Protein AF-A0A9P9PU23-F1 (afdb_monomer)

Radius of gyration: 18.01 Å; Cα contacts (8 Å, |Δi|>4): 177; chains: 1; bounding box: 40×40×51 Å

Solvent-accessible surface area (backbone atoms only — not comparable to full-atom values): 10384 Å² total; per-residue (Å²): 133,87,77,84,84,73,58,69,55,97,89,33,51,54,93,66,38,26,45,46,79,78,48,58,63,88,93,51,88,57,36,37,37,29,42,35,28,51,34,51,47,74,79,43,88,66,96,58,39,64,72,54,74,67,54,48,38,49,45,38,46,70,33,50,49,51,22,43,60,73,55,44,57,65,92,58,46,77,76,55,66,88,36,48,64,56,50,50,49,57,48,54,50,51,52,66,72,40,71,88,54,96,68,83,83,65,91,77,72,87,71,80,74,61,65,86,36,52,64,58,27,50,52,41,35,55,53,50,24,66,37,77,95,33,51,57,46,30,82,55,48,80,47,80,54,50,69,63,51,70,70,78,31,62,50,102,41,72,70,56,18,50,50,50,44,52,52,58,53,52,68,70,62,110

Nearest PDB structures (foldseek):
  3qb5-assembly1_A-2  TM=2.062E-01  e=7.137E+00  Homo sapiens

Structure (mmCIF, N/CA/C/O backbone):
data_AF-A0A9P9PU23-F1
#
_entry.id   AF-A0A9P9PU23-F1
#
loop_
_atom_site.group_PDB
_atom_site.id
_atom_site.type_symbol
_atom_site.label_atom_id
_atom_site.label_alt_id
_atom_site.label_comp_id
_atom_site.label_asym_id
_atom_site.label_entity_id
_atom_site.label_seq_id
_atom_site.pdbx_PDB_ins_code
_atom_site.Cartn_x
_atom_site.Cartn_y
_atom_site.Cartn_z
_atom_site.occupancy
_atom_site.B_iso_or_equiv
_atom_site.auth_seq_id
_atom_site.auth_comp_id
_atom_site.auth_asym_id
_atom_site.auth_atom_id
_atom_site.pdbx_PDB_model_num
ATOM 1 N N . MET A 1 1 ? 16.259 17.792 -28.775 1.00 39.12 1 MET A N 1
ATOM 2 C CA . MET A 1 1 ? 15.058 17.659 -27.920 1.00 39.12 1 MET A CA 1
ATOM 3 C C . MET A 1 1 ? 15.201 16.405 -27.071 1.00 39.12 1 MET A C 1
ATOM 5 O O . MET A 1 1 ? 15.281 15.328 -27.645 1.00 39.12 1 MET A O 1
ATOM 9 N N . LYS A 1 2 ? 15.290 16.517 -25.738 1.00 45.41 2 LYS A N 1
ATOM 10 C CA . LYS A 1 2 ? 15.080 15.359 -24.853 1.00 45.41 2 LYS A CA 1
ATOM 11 C C . LYS A 1 2 ? 13.574 15.113 -24.822 1.00 45.41 2 LYS A C 1
ATOM 13 O O . LYS A 1 2 ? 12.839 15.983 -24.376 1.00 45.41 2 LYS A O 1
ATOM 18 N N . SER A 1 3 ? 13.114 13.990 -25.360 1.00 46.47 3 SER A N 1
ATOM 19 C CA . SER A 1 3 ? 11.753 13.525 -25.109 1.00 46.47 3 SER A CA 1
ATOM 20 C C . SER A 1 3 ? 11.681 13.104 -23.646 1.00 46.47 3 SER A C 1
ATOM 22 O O . SER A 1 3 ? 12.418 12.200 -23.241 1.00 46.47 3 SER A O 1
ATOM 24 N N . ASP A 1 4 ? 10.836 13.755 -22.855 1.00 62.81 4 ASP A N 1
ATOM 25 C CA . ASP A 1 4 ? 10.564 13.295 -21.500 1.00 62.81 4 ASP A CA 1
ATOM 26 C C . ASP A 1 4 ? 9.928 11.904 -21.581 1.00 62.81 4 ASP A C 1
ATOM 28 O O . ASP A 1 4 ? 8.802 11.732 -22.048 1.00 62.81 4 ASP A O 1
ATOM 32 N N . LEU A 1 5 ? 10.686 10.882 -21.181 1.00 69.94 5 LEU A N 1
ATOM 33 C CA . LEU A 1 5 ? 10.191 9.516 -21.136 1.00 69.94 5 LEU A CA 1
ATOM 34 C C . LEU A 1 5 ? 9.321 9.366 -19.889 1.00 69.94 5 LEU A C 1
ATOM 36 O O . LEU A 1 5 ? 9.825 9.284 -18.767 1.00 69.94 5 LEU A O 1
ATOM 40 N N . TYR A 1 6 ? 8.009 9.314 -20.086 1.00 80.19 6 TYR A N 1
ATOM 41 C CA . TYR A 1 6 ? 7.065 9.057 -19.009 1.00 80.19 6 TYR A CA 1
ATOM 42 C C . TYR A 1 6 ? 6.720 7.572 -18.941 1.00 80.19 6 TYR A C 1
ATOM 44 O O . TYR A 1 6 ? 6.287 6.971 -19.922 1.00 80.19 6 TYR A O 1
ATOM 52 N N . VAL A 1 7 ? 6.888 6.980 -17.758 1.00 83.31 7 VAL A N 1
ATOM 53 C CA . VAL A 1 7 ? 6.369 5.640 -17.472 1.00 83.31 7 VAL A CA 1
ATOM 54 C C . VAL A 1 7 ? 4.896 5.777 -17.105 1.00 83.31 7 VAL A C 1
ATOM 56 O O . VAL A 1 7 ? 4.561 6.450 -16.127 1.00 83.31 7 VAL A O 1
ATOM 59 N N . LEU A 1 8 ? 4.033 5.151 -17.903 1.00 87.44 8 LEU A N 1
ATOM 60 C CA . LEU A 1 8 ? 2.592 5.097 -17.683 1.00 87.44 8 LEU A CA 1
ATOM 61 C C . LEU A 1 8 ? 2.211 3.733 -17.108 1.00 87.44 8 LEU A C 1
ATOM 63 O O . LEU A 1 8 ? 2.560 2.700 -17.677 1.00 87.44 8 LEU A O 1
ATOM 67 N N . ILE A 1 9 ? 1.471 3.733 -16.003 1.00 84.38 9 ILE A N 1
ATOM 68 C CA . ILE A 1 9 ? 0.880 2.531 -15.408 1.00 84.38 9 ILE A CA 1
ATOM 69 C C . ILE A 1 9 ? -0.605 2.805 -15.218 1.00 84.38 9 ILE A C 1
ATOM 71 O O . ILE A 1 9 ? -0.969 3.778 -14.564 1.00 84.38 9 ILE A O 1
ATOM 75 N N . GLN A 1 10 ? -1.462 1.977 -15.826 1.00 83.56 10 GLN A N 1
ATOM 76 C CA . GLN A 1 10 ? -2.925 2.135 -15.765 1.00 83.56 10 GLN A CA 1
ATOM 77 C C . GLN A 1 10 ? -3.399 3.557 -16.144 1.00 83.56 10 GLN A C 1
ATOM 79 O O . GLN A 1 10 ? -4.274 4.128 -15.504 1.00 83.56 10 GLN A O 1
ATOM 84 N N . GLY A 1 11 ? -2.773 4.166 -17.157 1.00 83.12 11 GLY A N 1
ATOM 85 C CA . GLY A 1 11 ? -3.076 5.536 -17.598 1.00 83.12 11 GLY A CA 1
ATOM 86 C C . GLY A 1 11 ? -2.476 6.652 -16.731 1.00 83.12 11 GLY A C 1
ATOM 87 O O . GLY A 1 11 ? -2.530 7.814 -17.121 1.00 83.12 11 GLY A O 1
ATOM 88 N N . SER A 1 12 ? -1.843 6.322 -15.601 1.00 84.50 12 SER A N 1
ATOM 89 C CA . SER A 1 12 ? -1.218 7.286 -14.692 1.00 84.50 12 SER A CA 1
ATOM 90 C C . SER A 1 12 ? 0.281 7.446 -14.930 1.00 84.50 12 SER A C 1
ATOM 92 O O . SER A 1 12 ? 1.012 6.467 -15.085 1.00 84.50 12 SER A O 1
ATOM 94 N N . VAL A 1 13 ? 0.759 8.694 -14.914 1.00 89.56 13 VAL A N 1
ATOM 95 C CA . VAL A 1 13 ? 2.187 9.029 -15.026 1.00 89.56 13 VAL A CA 1
ATOM 96 C C . VAL A 1 13 ? 2.885 8.769 -13.693 1.00 89.56 13 VAL A C 1
ATOM 98 O O . VAL A 1 13 ? 2.727 9.540 -12.750 1.00 89.56 13 VAL A O 1
ATOM 101 N N . LEU A 1 14 ? 3.723 7.732 -13.644 1.00 90.19 14 LEU A N 1
ATOM 102 C CA . LEU A 1 14 ? 4.256 7.174 -12.399 1.00 90.19 14 LEU A CA 1
ATOM 103 C C . LEU A 1 14 ? 4.911 8.214 -11.473 1.00 90.19 14 LEU A C 1
ATOM 105 O O . LEU A 1 14 ? 4.594 8.274 -10.292 1.00 90.19 14 LEU A O 1
ATOM 109 N N . HIS A 1 15 ? 5.793 9.067 -12.005 1.00 87.56 15 HIS A N 1
ATOM 110 C CA . HIS A 1 15 ? 6.522 10.063 -11.203 1.00 87.56 15 HIS A CA 1
ATOM 111 C C . HIS A 1 15 ? 5.648 11.225 -10.695 1.00 87.56 15 HIS A C 1
ATOM 113 O O . HIS A 1 15 ? 6.121 12.030 -9.899 1.00 87.56 15 HIS A O 1
ATOM 119 N N . LYS A 1 16 ? 4.402 11.339 -11.173 1.00 89.19 16 LYS A N 1
ATOM 120 C CA . LYS A 1 16 ? 3.416 12.325 -10.706 1.00 89.19 16 LYS A CA 1
ATOM 121 C C . LYS A 1 16 ? 2.354 11.695 -9.813 1.00 89.19 16 LYS A C 1
ATOM 123 O O . LYS A 1 16 ? 1.578 12.424 -9.206 1.00 89.19 16 LYS A O 1
ATOM 128 N N . THR A 1 17 ? 2.282 10.370 -9.745 1.00 91.94 17 THR A N 1
ATOM 129 C CA . THR A 1 17 ? 1.260 9.663 -8.976 1.00 91.94 17 THR A CA 1
ATOM 130 C C . THR A 1 17 ? 1.610 9.670 -7.484 1.00 91.94 17 THR A C 1
ATOM 132 O O . THR A 1 17 ? 2.746 9.331 -7.124 1.00 91.94 17 THR A O 1
ATOM 135 N N . PRO A 1 18 ? 0.658 10.029 -6.601 1.00 93.62 18 PRO A N 1
ATOM 136 C CA . PRO A 1 18 ? 0.850 9.943 -5.168 1.00 93.62 18 PRO A CA 1
ATOM 137 C C . PRO A 1 18 ? 1.194 8.525 -4.742 1.00 93.62 18 PRO A C 1
ATOM 139 O O . PRO A 1 18 ? 0.626 7.561 -5.261 1.00 93.62 18 PRO A O 1
ATOM 142 N N . HIS A 1 19 ? 2.138 8.390 -3.820 1.00 93.12 19 HIS A N 1
ATOM 143 C CA . HIS A 1 19 ? 2.605 7.083 -3.380 1.00 93.12 19 HIS A CA 1
ATOM 144 C C . HIS A 1 19 ? 3.098 7.096 -1.941 1.00 93.12 19 HIS A C 1
ATOM 146 O O . HIS A 1 19 ? 3.522 8.118 -1.405 1.00 93.12 19 HIS A O 1
ATOM 152 N N . LEU A 1 20 ? 3.063 5.913 -1.336 1.00 91.62 20 LEU A N 1
ATOM 153 C CA . LEU A 1 20 ? 3.522 5.658 0.019 1.00 91.62 20 LEU A CA 1
ATOM 154 C C . LEU A 1 20 ? 4.451 4.446 0.023 1.00 91.62 20 LEU A C 1
ATOM 156 O O . LEU A 1 20 ? 4.183 3.433 -0.626 1.00 91.62 20 LEU A O 1
ATOM 160 N N . ARG A 1 21 ? 5.550 4.535 0.775 1.00 88.56 21 ARG A N 1
ATOM 161 C CA . ARG A 1 21 ? 6.427 3.392 1.039 1.00 88.56 21 ARG A CA 1
ATOM 162 C C . ARG A 1 21 ? 5.759 2.475 2.066 1.00 88.56 21 ARG A C 1
ATOM 164 O O . ARG A 1 21 ? 5.504 2.906 3.183 1.00 88.56 21 ARG A O 1
ATOM 171 N N . LEU A 1 22 ? 5.508 1.218 1.699 1.00 86.00 22 LEU A N 1
ATOM 172 C CA . LEU A 1 22 ? 4.953 0.208 2.611 1.00 86.00 22 LEU A CA 1
ATOM 173 C C . LEU A 1 22 ? 6.036 -0.480 3.443 1.00 86.00 22 LEU A C 1
ATOM 175 O O . LEU A 1 22 ? 5.800 -0.838 4.591 1.00 86.00 22 LEU A O 1
ATOM 179 N N . GLY A 1 23 ? 7.222 -0.682 2.868 1.00 84.00 23 GLY A N 1
ATOM 180 C CA . GLY A 1 23 ? 8.319 -1.336 3.573 1.00 84.00 23 GLY A CA 1
ATOM 181 C C . GLY A 1 23 ? 9.420 -1.844 2.654 1.00 84.00 23 GLY A C 1
ATOM 182 O O . GLY A 1 23 ? 9.504 -1.481 1.480 1.00 84.00 23 GLY A O 1
ATOM 183 N N . SER A 1 24 ? 10.276 -2.692 3.209 1.00 83.44 24 SER A N 1
ATOM 184 C CA . SER A 1 24 ? 11.371 -3.377 2.520 1.00 83.44 24 SER A CA 1
ATOM 185 C C . SER A 1 24 ? 11.582 -4.766 3.128 1.00 83.44 24 SER A C 1
ATOM 187 O O . SER A 1 24 ? 11.160 -4.998 4.263 1.00 83.44 24 SER A O 1
ATOM 189 N N . PRO A 1 25 ? 12.236 -5.694 2.412 1.00 78.31 25 PRO A N 1
ATOM 190 C CA . PRO A 1 25 ? 12.667 -6.965 2.984 1.00 78.31 25 PRO A CA 1
ATOM 191 C C . PRO A 1 25 ? 13.562 -6.770 4.215 1.00 78.31 25 PRO A C 1
ATOM 193 O O . PRO A 1 25 ? 14.334 -5.815 4.280 1.00 78.31 25 PRO A O 1
ATOM 196 N N . LEU A 1 26 ? 13.490 -7.707 5.165 1.00 71.00 26 LEU A N 1
ATOM 197 C CA . LEU A 1 26 ? 14.307 -7.698 6.386 1.00 71.00 26 LEU A CA 1
ATOM 198 C C . LEU A 1 26 ? 15.804 -7.911 6.122 1.00 71.00 26 LEU A C 1
ATOM 200 O O . LEU A 1 26 ? 16.641 -7.332 6.806 1.00 71.00 26 LEU A O 1
ATOM 204 N N . ASN A 1 27 ? 16.147 -8.719 5.116 1.00 64.12 27 ASN A N 1
ATOM 205 C CA . ASN A 1 27 ? 17.516 -9.195 4.886 1.00 64.12 27 ASN A CA 1
ATOM 206 C C . ASN A 1 27 ? 18.368 -8.229 4.026 1.00 64.12 27 ASN A C 1
ATOM 208 O O . ASN A 1 27 ? 19.186 -8.675 3.222 1.00 64.12 27 ASN A O 1
ATOM 212 N N . GLY A 1 28 ? 18.176 -6.914 4.185 1.00 58.50 28 GLY A N 1
ATOM 213 C CA . GLY A 1 28 ? 18.938 -5.857 3.501 1.00 58.50 28 GLY A CA 1
ATOM 214 C C . GLY A 1 28 ? 18.256 -5.217 2.279 1.00 58.50 28 GLY A C 1
ATOM 215 O O . GLY A 1 28 ? 17.230 -5.689 1.783 1.00 58.50 28 GLY A O 1
ATOM 216 N N . ASP A 1 29 ? 18.859 -4.118 1.799 1.00 58.09 29 ASP A N 1
ATOM 217 C CA . ASP A 1 29 ? 18.356 -3.166 0.787 1.00 58.09 29 ASP A CA 1
ATOM 218 C C . ASP A 1 29 ? 18.287 -3.726 -0.650 1.00 58.09 29 ASP A C 1
ATOM 220 O O . ASP A 1 29 ? 18.876 -3.186 -1.587 1.00 58.09 29 ASP A O 1
ATOM 224 N N . ALA A 1 30 ? 17.546 -4.812 -0.871 1.00 74.00 30 ALA A N 1
ATOM 225 C CA . ALA A 1 30 ? 17.290 -5.280 -2.234 1.00 74.00 30 ALA A CA 1
ATOM 226 C C . ALA A 1 30 ? 16.301 -4.348 -2.959 1.00 74.00 30 ALA A C 1
ATOM 228 O O . ALA A 1 30 ? 16.537 -3.941 -4.097 1.00 74.00 30 ALA A O 1
ATOM 229 N N . TYR A 1 31 ? 15.191 -3.996 -2.303 1.00 80.62 31 TYR A N 1
ATOM 230 C CA . TYR A 1 31 ? 14.167 -3.103 -2.847 1.00 80.62 31 TYR A CA 1
ATOM 231 C C . TYR A 1 31 ? 13.240 -2.560 -1.753 1.00 80.62 31 TYR A C 1
ATOM 233 O O . TYR A 1 31 ? 13.049 -3.170 -0.705 1.00 80.62 31 TYR A O 1
ATOM 241 N N . SER A 1 32 ? 12.624 -1.414 -2.020 1.00 85.94 32 SER A N 1
ATOM 242 C CA . SER A 1 32 ? 11.481 -0.889 -1.277 1.00 85.94 32 SER A CA 1
ATOM 243 C C . SER A 1 32 ? 10.191 -1.149 -2.050 1.00 85.94 32 SER A C 1
ATOM 245 O O . SER A 1 32 ? 10.157 -1.053 -3.278 1.00 85.94 32 SER A O 1
ATOM 247 N N . VAL A 1 33 ? 9.134 -1.476 -1.315 1.00 87.62 33 VAL A N 1
ATOM 248 C CA . VAL A 1 33 ? 7.781 -1.668 -1.831 1.00 87.62 33 VAL A CA 1
ATOM 249 C C . VAL A 1 33 ? 7.012 -0.370 -1.645 1.00 87.62 33 VAL A C 1
ATOM 251 O O . VAL A 1 33 ? 6.922 0.156 -0.534 1.00 87.62 33 VAL A O 1
ATOM 254 N N . PHE A 1 34 ? 6.444 0.130 -2.732 1.00 91.69 34 PHE A N 1
ATOM 255 C CA . PHE A 1 34 ? 5.602 1.315 -2.747 1.00 91.69 34 PHE A CA 1
ATOM 256 C C . PHE A 1 34 ? 4.202 0.950 -3.209 1.00 91.69 34 PHE A C 1
ATOM 258 O O . PHE A 1 34 ? 4.052 0.155 -4.134 1.00 91.69 34 PHE A O 1
ATOM 265 N N . VAL A 1 35 ? 3.199 1.571 -2.602 1.00 94.88 35 VAL A N 1
ATOM 266 C CA . VAL A 1 35 ? 1.830 1.605 -3.115 1.00 94.88 35 VAL A CA 1
ATOM 267 C C . VAL A 1 35 ? 1.588 2.953 -3.781 1.00 94.88 35 VAL A C 1
ATOM 269 O O . VAL A 1 35 ? 1.980 3.992 -3.250 1.00 94.88 35 VAL A O 1
ATOM 272 N N . PHE A 1 36 ? 0.979 2.926 -4.960 1.00 94.94 36 PHE A N 1
ATOM 273 C CA . PHE A 1 36 ? 0.640 4.103 -5.754 1.00 94.94 36 PHE A CA 1
ATOM 274 C C . PHE A 1 36 ? -0.874 4.297 -5.797 1.00 94.94 36 PHE A C 1
ATOM 276 O O . PHE A 1 36 ? -1.612 3.318 -5.902 1.00 94.94 36 PHE A O 1
ATOM 283 N N . PHE A 1 37 ? -1.317 5.557 -5.769 1.00 94.75 37 PHE A N 1
ATOM 284 C CA . PHE A 1 37 ? -2.722 5.964 -5.670 1.00 94.75 37 PHE A CA 1
ATOM 285 C C . PHE A 1 37 ? -3.145 6.855 -6.856 1.00 94.75 37 PHE A C 1
ATOM 287 O O . PHE A 1 37 ? -3.214 8.080 -6.722 1.00 94.75 37 PHE A O 1
ATOM 294 N N . PRO A 1 38 ? -3.430 6.273 -8.035 1.00 92.88 38 PRO A N 1
ATOM 295 C CA . PRO A 1 38 ? -3.837 7.003 -9.243 1.00 92.88 38 PRO A CA 1
ATOM 296 C C . PRO A 1 38 ? -4.957 8.026 -9.039 1.00 92.88 38 PRO A C 1
ATOM 298 O O . PRO A 1 38 ? -4.844 9.177 -9.461 1.00 92.88 38 PRO A O 1
ATOM 301 N N . ARG A 1 39 ? -6.019 7.609 -8.344 1.00 92.19 39 ARG A N 1
ATOM 302 C CA . ARG A 1 39 ? -7.262 8.373 -8.189 1.00 92.19 39 ARG A CA 1
ATOM 303 C C . ARG A 1 39 ? -7.099 9.660 -7.378 1.00 92.19 39 ARG A C 1
ATOM 305 O O . ARG A 1 39 ? -7.824 10.614 -7.634 1.00 92.19 39 ARG A O 1
ATOM 312 N N . LEU A 1 40 ? -6.103 9.747 -6.492 1.00 91.06 40 LEU A N 1
ATOM 313 C CA . LEU A 1 40 ? -5.851 10.959 -5.698 1.00 91.06 40 LEU A CA 1
ATOM 314 C C . LEU A 1 40 ? -5.474 12.182 -6.553 1.00 91.06 40 LEU A C 1
ATOM 316 O O . LEU A 1 40 ? -5.706 13.315 -6.129 1.00 91.06 40 LEU A O 1
ATOM 320 N N . ASN A 1 41 ? -4.913 11.965 -7.749 1.00 84.19 41 ASN A N 1
ATOM 321 C CA . ASN A 1 41 ? -4.639 13.037 -8.712 1.00 84.19 41 ASN A CA 1
ATOM 322 C C . ASN A 1 41 ? -5.856 13.415 -9.561 1.00 84.19 41 ASN A C 1
ATOM 324 O O . ASN A 1 41 ? -5.931 14.548 -10.031 1.00 84.19 41 ASN A O 1
ATOM 328 N N . GLU A 1 42 ? -6.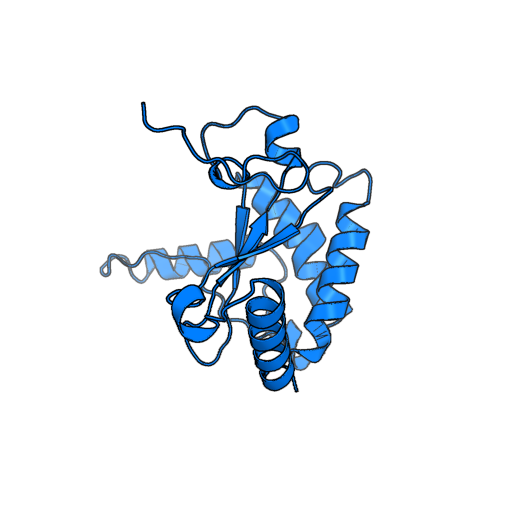765 12.469 -9.804 1.00 81.25 42 GLU A N 1
ATOM 32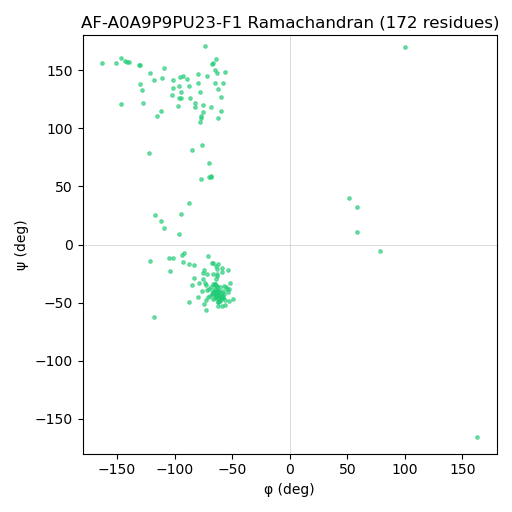9 C CA . GLU A 1 42 ? -7.987 12.713 -10.578 1.00 81.25 42 GLU A CA 1
ATOM 330 C C . GLU A 1 42 ? -8.978 13.558 -9.776 1.00 81.25 42 GLU A C 1
ATOM 332 O O . GLU A 1 42 ? -9.617 14.447 -10.329 1.00 81.25 42 GLU A O 1
ATOM 337 N N . GLU A 1 43 ? -9.078 13.302 -8.469 1.00 72.62 43 GLU A N 1
ATOM 338 C CA . GLU A 1 43 ? -9.990 14.038 -7.593 1.00 72.62 43 GLU A CA 1
ATOM 339 C C . GLU A 1 43 ? -9.512 15.468 -7.315 1.00 72.62 43 GLU A C 1
ATOM 341 O O . GLU A 1 43 ? -10.331 16.381 -7.240 1.00 72.62 43 GLU A O 1
ATOM 346 N N . CYS A 1 44 ? -8.195 15.680 -7.210 1.00 68.00 44 CYS A N 1
ATOM 347 C CA . CYS A 1 44 ? -7.596 16.994 -6.989 1.00 68.00 44 CYS A CA 1
ATOM 348 C C . CYS A 1 44 ? -6.234 17.099 -7.696 1.00 68.00 44 CYS A C 1
ATOM 350 O O . CYS A 1 44 ? -5.310 16.365 -7.334 1.00 68.00 44 CYS A O 1
ATOM 352 N N . PRO A 1 45 ? -6.043 18.055 -8.626 1.00 70.56 45 PRO A N 1
ATOM 353 C CA . PRO A 1 45 ? -4.731 18.346 -9.194 1.00 70.56 45 PRO A CA 1
ATOM 354 C C . PRO A 1 45 ? -3.742 18.771 -8.099 1.00 70.56 45 PRO A C 1
ATOM 356 O O . PRO A 1 45 ? -3.903 19.814 -7.461 1.00 70.56 45 PRO A O 1
ATOM 359 N N . ARG A 1 46 ? -2.700 17.966 -7.871 1.00 77.50 46 ARG A N 1
ATOM 360 C CA . ARG A 1 46 ? -1.698 18.186 -6.814 1.00 77.50 46 ARG A CA 1
ATOM 361 C C . ARG A 1 46 ? -0.350 18.602 -7.381 1.00 77.50 46 ARG A C 1
ATOM 363 O O . ARG A 1 46 ? 0.031 18.234 -8.488 1.00 77.50 46 ARG A O 1
ATOM 370 N N . ARG A 1 47 ? 0.402 19.355 -6.573 1.00 80.06 47 ARG A N 1
ATOM 371 C CA . ARG A 1 47 ? 1.806 19.722 -6.847 1.00 80.06 47 ARG A CA 1
ATOM 372 C C . ARG A 1 47 ? 2.811 18.736 -6.248 1.00 80.06 47 ARG A C 1
ATOM 374 O O . ARG A 1 47 ? 4.006 18.877 -6.483 1.00 80.06 47 ARG A O 1
ATOM 381 N N . THR A 1 48 ? 2.344 17.778 -5.450 1.00 85.94 48 THR A N 1
ATOM 382 C CA . THR A 1 48 ? 3.179 16.836 -4.699 1.00 85.94 48 THR A CA 1
ATOM 383 C C . THR A 1 48 ? 2.703 15.403 -4.924 1.00 85.94 48 THR A C 1
ATOM 385 O O . THR A 1 48 ? 1.534 15.164 -5.216 1.00 85.94 48 THR A O 1
ATOM 388 N N . THR A 1 49 ? 3.614 14.442 -4.759 1.00 89.12 49 THR A N 1
ATOM 389 C CA . THR A 1 49 ? 3.313 12.999 -4.781 1.00 89.12 49 THR A CA 1
ATOM 390 C C . THR A 1 49 ? 3.109 12.422 -3.377 1.00 89.12 49 THR A C 1
ATOM 392 O O . THR A 1 49 ? 3.064 11.206 -3.205 1.00 89.12 49 THR A O 1
ATOM 395 N N . TYR A 1 50 ? 3.038 13.282 -2.361 1.00 87.81 50 TYR A N 1
ATOM 396 C CA . TYR A 1 50 ? 2.822 12.888 -0.973 1.00 87.81 50 TYR A CA 1
ATOM 397 C C . TYR A 1 50 ? 1.330 12.912 -0.650 1.00 87.81 50 TYR A C 1
ATOM 399 O O . TYR A 1 50 ? 0.605 13.785 -1.129 1.00 87.81 50 TYR A O 1
ATOM 407 N N . LEU A 1 51 ? 0.896 11.982 0.197 1.00 88.62 51 LEU A N 1
ATOM 408 C CA . LEU A 1 51 ? -0.441 12.007 0.784 1.00 88.62 51 LEU A CA 1
ATOM 409 C C . LEU A 1 51 ? -0.518 13.141 1.812 1.00 88.62 51 LEU A C 1
ATOM 411 O O . LEU A 1 51 ? 0.459 13.419 2.517 1.00 88.62 51 LEU A O 1
ATOM 415 N N . CYS A 1 52 ? -1.677 13.790 1.914 1.00 87.00 52 CYS A N 1
ATOM 416 C CA . CYS A 1 52 ? -1.955 14.685 3.031 1.00 87.00 52 CYS A CA 1
ATOM 417 C C . CYS A 1 52 ? -2.226 13.882 4.315 1.00 87.00 52 CYS A C 1
ATOM 419 O O . CYS A 1 52 ? -2.352 12.655 4.306 1.00 87.00 52 CYS A O 1
ATOM 421 N N . THR A 1 53 ? -2.303 14.578 5.447 1.00 85.44 53 THR A N 1
ATOM 422 C CA . THR A 1 53 ? -2.496 13.949 6.761 1.00 85.44 53 THR A CA 1
ATOM 423 C C . THR A 1 53 ? -3.784 13.127 6.825 1.00 85.44 53 THR A C 1
ATOM 425 O O . THR A 1 53 ? -3.791 12.035 7.384 1.00 85.44 53 THR A O 1
ATOM 428 N N . GLU A 1 54 ? -4.870 13.639 6.255 1.00 88.44 54 GLU A N 1
ATOM 429 C CA . GLU A 1 54 ? -6.193 13.014 6.250 1.00 88.44 54 GLU A CA 1
ATOM 430 C C . GLU A 1 54 ? -6.190 11.740 5.402 1.00 88.44 54 GLU A C 1
ATOM 432 O O . GLU A 1 54 ? -6.687 10.705 5.836 1.00 88.44 54 GLU A O 1
ATOM 437 N N . GLU A 1 55 ? -5.550 11.779 4.234 1.00 91.25 55 GLU A N 1
ATOM 438 C CA . GLU A 1 55 ? -5.387 10.610 3.365 1.00 91.25 55 GLU A CA 1
ATOM 439 C C . GLU A 1 55 ? -4.548 9.526 4.025 1.00 91.25 55 GLU A C 1
ATOM 441 O O . GLU A 1 55 ? -4.920 8.357 3.977 1.00 91.25 55 GLU A O 1
ATOM 446 N N . HIS A 1 56 ? -3.443 9.907 4.674 1.00 88.56 56 H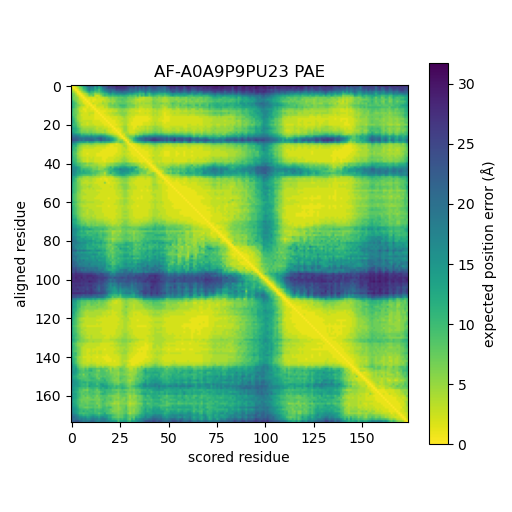IS A N 1
ATOM 447 C CA . HIS A 1 56 ? -2.637 8.968 5.447 1.00 88.56 56 HIS A CA 1
ATOM 448 C C . HIS A 1 56 ? -3.440 8.321 6.570 1.00 88.56 56 HIS A C 1
ATOM 450 O O . HIS A 1 56 ? -3.360 7.107 6.735 1.00 88.56 56 HIS A O 1
ATOM 456 N N . LYS A 1 57 ? -4.223 9.108 7.315 1.00 89.12 57 LYS A N 1
ATOM 457 C CA . LYS A 1 57 ? -5.081 8.592 8.387 1.00 89.12 57 LYS A CA 1
ATOM 458 C C . LYS A 1 57 ? -6.069 7.563 7.855 1.00 89.12 57 LYS A C 1
ATOM 460 O O . LYS A 1 57 ? -6.072 6.447 8.351 1.00 89.12 57 LYS A O 1
ATOM 465 N N . ILE A 1 58 ? -6.840 7.902 6.819 1.00 92.69 58 ILE A N 1
ATOM 466 C CA . ILE A 1 58 ? -7.839 6.982 6.251 1.00 92.69 58 ILE A CA 1
ATOM 467 C C . ILE A 1 58 ? -7.153 5.726 5.704 1.00 92.69 58 ILE A C 1
ATOM 469 O O . ILE A 1 58 ? -7.580 4.610 5.989 1.00 92.69 58 ILE A O 1
ATOM 473 N N . TRP A 1 59 ? -6.061 5.889 4.952 1.00 93.25 59 TRP A N 1
ATOM 474 C CA . TRP A 1 59 ? -5.322 4.758 4.399 1.00 93.25 59 TRP A CA 1
ATOM 475 C C . TRP A 1 59 ? -4.825 3.800 5.488 1.00 93.25 59 TRP A C 1
ATOM 477 O O . TRP A 1 59 ? -4.961 2.585 5.355 1.00 93.25 59 TRP A O 1
ATOM 487 N N . ILE A 1 60 ? -4.246 4.329 6.565 1.00 90.19 60 ILE A N 1
ATOM 488 C CA . ILE A 1 60 ? -3.681 3.506 7.634 1.00 90.19 60 ILE A CA 1
ATOM 489 C C . ILE A 1 60 ? -4.780 2.887 8.499 1.00 90.19 60 ILE A C 1
ATOM 491 O O . ILE A 1 60 ? -4.776 1.668 8.677 1.00 90.19 60 ILE A O 1
ATOM 495 N N . ASP A 1 61 ? -5.722 3.696 8.981 1.00 91.19 61 ASP A N 1
ATOM 496 C CA . ASP A 1 61 ? -6.680 3.299 10.019 1.00 91.19 61 ASP A CA 1
ATOM 497 C C . ASP A 1 61 ? -7.824 2.447 9.477 1.00 91.19 61 ASP A C 1
ATOM 499 O O . ASP A 1 61 ? -8.278 1.537 10.165 1.00 91.19 61 ASP A O 1
ATOM 503 N N . GLU A 1 62 ? -8.251 2.688 8.237 1.00 94.50 62 GLU A N 1
ATOM 504 C CA . GLU A 1 62 ? -9.445 2.043 7.677 1.00 94.50 62 GLU A CA 1
ATOM 505 C C . GLU A 1 62 ? -9.110 0.920 6.680 1.00 94.50 62 GLU A C 1
ATOM 507 O O . GLU A 1 62 ? -9.902 -0.006 6.457 1.00 94.50 62 GLU A O 1
ATOM 512 N N . ILE A 1 63 ? -7.908 0.957 6.092 1.00 95.00 63 ILE A N 1
ATOM 513 C CA . ILE A 1 63 ? -7.523 0.043 5.009 1.00 95.00 63 ILE A CA 1
ATOM 514 C C . ILE A 1 63 ? -6.341 -0.837 5.405 1.00 95.00 63 ILE A C 1
ATOM 516 O O . ILE A 1 63 ? -6.472 -2.064 5.444 1.00 95.00 63 ILE A O 1
ATOM 520 N N . PHE A 1 64 ? -5.184 -0.240 5.683 1.00 92.06 64 PHE A N 1
ATOM 521 C CA . PHE A 1 64 ? -3.934 -0.980 5.828 1.00 92.06 64 PHE A CA 1
ATOM 522 C C . PHE A 1 64 ? -3.874 -1.781 7.132 1.00 92.06 64 PHE A C 1
ATOM 524 O O . PHE A 1 64 ? -3.717 -3.002 7.088 1.00 92.06 64 PHE A O 1
ATOM 531 N N . PHE A 1 65 ? -4.046 -1.135 8.289 1.00 90.44 65 PHE A N 1
ATOM 532 C CA . PHE A 1 65 ? -4.015 -1.828 9.578 1.00 90.44 65 PHE A CA 1
ATOM 533 C C . PHE A 1 65 ? -5.148 -2.835 9.742 1.00 90.44 65 PHE A C 1
ATOM 535 O O . PHE A 1 65 ? -4.845 -3.969 10.111 1.00 90.44 65 PHE A O 1
ATOM 542 N N . PRO A 1 66 ? -6.412 -2.529 9.394 1.00 92.94 66 PRO A N 1
ATOM 543 C CA . PRO A 1 66 ? -7.466 -3.537 9.418 1.00 92.94 66 PRO A CA 1
ATOM 544 C C . PRO A 1 66 ? -7.144 -4.772 8.573 1.00 92.94 66 PRO A C 1
ATOM 546 O O . PRO A 1 66 ? -7.440 -5.883 8.997 1.00 92.94 66 PRO A O 1
ATOM 549 N N . SER A 1 67 ? -6.479 -4.606 7.423 1.00 93.75 67 SER A N 1
ATOM 550 C CA . SER A 1 67 ? -6.038 -5.742 6.600 1.00 93.75 67 SER A CA 1
ATOM 551 C C . SER A 1 67 ? -4.936 -6.564 7.271 1.00 93.75 67 SER A C 1
ATOM 553 O O . SER A 1 67 ? -4.928 -7.783 7.156 1.00 93.75 67 SER A O 1
ATOM 555 N N . ILE A 1 68 ? -4.019 -5.928 8.003 1.00 90.50 68 ILE A N 1
ATOM 556 C CA . ILE A 1 68 ? -3.013 -6.644 8.800 1.00 90.50 68 ILE A CA 1
ATOM 557 C C . ILE A 1 68 ? -3.686 -7.401 9.948 1.00 90.50 68 ILE A C 1
ATOM 559 O O . ILE A 1 68 ? -3.404 -8.577 10.152 1.00 90.50 68 ILE A O 1
ATOM 563 N N . TYR A 1 69 ? -4.596 -6.756 10.678 1.00 91.06 69 TYR A N 1
ATOM 564 C CA . TYR A 1 69 ? -5.290 -7.364 11.813 1.00 91.06 69 TYR A CA 1
ATOM 565 C C . TYR A 1 69 ? -6.176 -8.551 11.429 1.00 91.06 69 TYR A C 1
ATOM 567 O O . TYR A 1 69 ? -6.355 -9.453 12.241 1.00 91.06 69 TYR A O 1
ATOM 575 N N . GLU A 1 70 ? -6.709 -8.556 10.208 1.00 92.81 70 GLU A N 1
ATOM 576 C CA . GLU A 1 70 ? -7.581 -9.616 9.699 1.00 92.81 70 GLU A CA 1
ATOM 577 C C . GLU A 1 70 ? -6.813 -10.912 9.373 1.00 92.81 70 GLU A C 1
ATOM 579 O O . GLU A 1 70 ? -7.350 -11.995 9.585 1.00 92.81 70 GLU A O 1
ATOM 584 N N . TYR A 1 71 ? -5.555 -10.821 8.915 1.00 91.88 71 TYR A N 1
ATOM 585 C CA . TYR A 1 71 ? -4.808 -11.980 8.384 1.00 91.88 71 TYR A CA 1
ATOM 586 C C . TYR A 1 71 ? -3.496 -12.301 9.104 1.00 91.88 71 TYR A C 1
ATOM 588 O O . TYR A 1 71 ? -2.936 -13.382 8.909 1.00 91.88 71 TYR A O 1
ATOM 596 N N . CYS A 1 72 ? -2.968 -11.398 9.932 1.00 87.50 72 CYS A N 1
ATOM 597 C CA . CYS A 1 72 ? -1.787 -11.690 10.736 1.00 87.50 72 CYS A CA 1
ATOM 598 C C . CYS A 1 72 ? -2.161 -12.296 12.094 1.00 87.50 72 CYS A C 1
ATOM 600 O O . CYS A 1 72 ? -3.112 -11.854 12.741 1.00 87.50 72 CYS A O 1
ATOM 602 N N . PRO A 1 73 ? -1.372 -13.268 12.581 1.00 85.69 73 PRO A N 1
ATOM 603 C CA . PRO A 1 73 ? -1.607 -13.871 13.883 1.00 85.69 73 PRO A CA 1
ATOM 604 C C . PRO A 1 73 ? -1.381 -12.860 15.017 1.00 85.69 73 PRO A C 1
ATOM 606 O O . PRO A 1 73 ? -0.628 -11.891 14.884 1.00 85.69 73 PRO A O 1
ATOM 609 N N . LEU A 1 74 ? -2.018 -13.104 16.166 1.00 84.31 74 LEU A N 1
ATOM 610 C CA . LEU A 1 74 ? -2.020 -12.173 17.300 1.00 84.31 74 LEU A CA 1
ATOM 611 C C . LEU A 1 74 ? -0.611 -11.825 17.809 1.00 84.31 74 LEU A C 1
ATOM 613 O O . LEU A 1 74 ? -0.343 -10.682 18.171 1.00 84.31 74 LEU A O 1
ATOM 617 N N . ASN A 1 75 ? 0.313 -12.788 17.788 1.00 80.69 75 ASN A N 1
ATOM 618 C CA . ASN A 1 75 ? 1.707 -12.582 18.190 1.00 80.69 75 ASN A CA 1
ATOM 619 C C . ASN A 1 75 ? 2.459 -11.580 17.292 1.00 80.69 75 ASN A C 1
ATOM 621 O O . ASN A 1 75 ? 3.464 -11.020 17.718 1.00 80.69 75 ASN A O 1
ATOM 625 N N . VAL A 1 76 ? 1.976 -11.343 16.071 1.00 80.19 76 VAL A N 1
ATOM 626 C CA . VAL A 1 76 ? 2.479 -10.303 15.166 1.00 80.19 76 VAL A CA 1
ATOM 627 C C . VAL A 1 76 ? 1.756 -8.988 15.440 1.00 80.19 76 VAL A C 1
ATOM 629 O O . VAL A 1 76 ? 2.394 -7.954 15.630 1.00 80.19 76 VAL A O 1
ATOM 632 N N . THR A 1 77 ? 0.425 -9.020 15.501 1.00 83.19 77 THR A N 1
ATOM 633 C CA . THR A 1 77 ? -0.410 -7.814 15.531 1.00 83.19 77 THR A CA 1
ATOM 634 C C . THR A 1 77 ? -0.420 -7.086 16.872 1.00 83.19 77 THR A C 1
ATOM 636 O O . THR A 1 77 ? -0.603 -5.870 16.886 1.00 83.19 77 THR A O 1
ATOM 639 N N . GLN A 1 78 ? -0.142 -7.771 17.987 1.00 81.81 78 GLN A N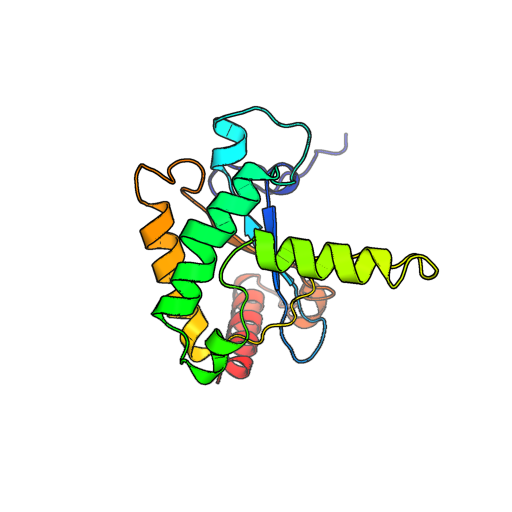 1
ATOM 640 C CA . GLN A 1 78 ? -0.079 -7.169 19.329 1.00 81.81 78 GLN A CA 1
ATOM 641 C C . GLN A 1 78 ? 0.957 -6.040 19.456 1.00 81.81 78 GLN A C 1
ATOM 643 O O . GLN A 1 78 ? 0.888 -5.229 20.377 1.00 81.81 78 GLN A O 1
ATOM 648 N N . HIS A 1 79 ? 1.934 -5.989 18.547 1.00 77.19 79 HIS A N 1
ATOM 649 C CA . HIS A 1 79 ? 2.974 -4.967 18.543 1.00 77.19 79 HIS A CA 1
ATOM 650 C C . HIS A 1 79 ? 2.622 -3.752 17.671 1.00 77.19 79 HIS A C 1
ATOM 652 O O . HIS A 1 79 ? 3.271 -2.711 17.814 1.00 77.19 79 HIS A O 1
ATOM 658 N N . PHE A 1 80 ? 1.620 -3.863 16.789 1.00 73.69 80 PHE A N 1
ATOM 659 C CA . PHE A 1 80 ? 1.216 -2.800 15.867 1.00 73.69 80 PHE A CA 1
ATOM 660 C C . PHE A 1 80 ? 0.352 -1.748 16.575 1.00 73.69 80 PHE A C 1
ATOM 662 O O . PHE A 1 80 ? -0.528 -2.115 17.357 1.00 73.69 80 PHE A O 1
ATOM 669 N N . PRO A 1 81 ? 0.556 -0.450 16.284 1.00 76.25 81 PRO A N 1
ATOM 670 C CA . PRO A 1 81 ? -0.321 0.601 16.778 1.00 76.25 81 PRO A CA 1
ATOM 671 C C . PRO A 1 81 ? -1.704 0.421 16.164 1.00 76.25 81 PRO A C 1
ATOM 673 O O . PRO A 1 81 ? -1.812 0.139 14.974 1.00 76.25 81 PRO A O 1
ATOM 676 N N . ARG A 1 82 ? -2.756 0.621 16.957 1.00 73.88 82 ARG A N 1
ATOM 677 C CA . ARG A 1 82 ? -4.137 0.457 16.483 1.00 73.88 82 ARG A CA 1
ATOM 678 C C . ARG A 1 82 ? -4.562 1.561 15.533 1.00 73.88 82 ARG A C 1
ATOM 680 O O . ARG A 1 82 ? -5.475 1.352 14.740 1.00 73.88 82 ARG A O 1
ATOM 687 N N . ARG A 1 83 ? -3.937 2.734 15.650 1.00 75.62 83 ARG A N 1
ATOM 688 C CA . ARG A 1 83 ? -4.261 3.928 14.869 1.00 75.62 83 ARG A CA 1
ATOM 689 C C . ARG A 1 83 ? -3.018 4.702 14.464 1.00 75.62 83 ARG A C 1
ATOM 691 O O . ARG A 1 83 ? -1.991 4.688 15.145 1.00 75.62 83 ARG A O 1
ATOM 698 N N . TRP A 1 84 ? -3.163 5.481 13.405 1.00 68.38 84 TRP A N 1
ATOM 699 C CA . TRP A 1 84 ? -2.202 6.441 12.902 1.00 68.38 84 TRP A CA 1
ATOM 700 C C . TRP A 1 84 ? -1.773 7.409 13.993 1.00 68.38 84 TRP A C 1
ATOM 702 O O . TRP A 1 84 ? -0.596 7.732 14.099 1.00 68.38 84 TRP A O 1
ATOM 712 N N . GLN A 1 85 ? -2.713 7.862 14.824 1.00 70.56 85 GLN A N 1
ATOM 713 C CA . GLN A 1 85 ? -2.405 8.805 15.892 1.00 70.56 85 GLN A CA 1
ATOM 714 C C . GLN A 1 85 ? -1.427 8.215 16.915 1.00 70.56 85 GLN A C 1
ATOM 716 O O . GLN A 1 85 ? -0.466 8.882 17.274 1.00 70.56 85 GLN A O 1
ATOM 721 N N . GLU A 1 86 ? -1.575 6.942 17.289 1.00 69.75 86 GLU A N 1
ATOM 722 C CA . GLU A 1 86 ? -0.635 6.264 18.193 1.00 69.75 86 GLU A CA 1
ATOM 723 C C . GLU A 1 86 ? 0.763 6.142 17.563 1.00 69.75 86 GLU A C 1
ATOM 725 O O . GLU A 1 86 ? 1.782 6.362 18.224 1.00 69.75 86 GLU A O 1
ATOM 730 N N . ALA A 1 87 ? 0.822 5.840 16.261 1.00 68.69 87 ALA A N 1
ATOM 731 C CA . ALA A 1 87 ? 2.070 5.825 15.500 1.00 68.69 87 ALA A CA 1
ATOM 732 C C . ALA A 1 87 ? 2.722 7.220 15.441 1.00 68.69 87 ALA A C 1
ATOM 734 O O . ALA A 1 87 ? 3.923 7.362 15.684 1.00 68.69 87 ALA A O 1
ATOM 735 N N . ALA A 1 88 ? 1.929 8.251 15.148 1.00 67.25 88 ALA A N 1
ATOM 736 C CA . ALA A 1 88 ? 2.366 9.636 15.031 1.00 67.25 88 ALA A CA 1
ATOM 737 C C . ALA A 1 88 ? 2.834 10.207 16.377 1.00 67.25 88 ALA A C 1
ATOM 739 O O . ALA A 1 88 ? 3.866 10.876 16.426 1.00 67.25 88 ALA A O 1
ATOM 740 N N . ASP A 1 89 ? 2.140 9.900 17.472 1.00 69.69 89 ASP A N 1
ATOM 741 C CA . ASP A 1 89 ? 2.499 10.333 18.823 1.00 69.69 89 ASP A CA 1
ATOM 742 C C . ASP A 1 89 ? 3.806 9.687 19.279 1.00 69.69 89 ASP A C 1
ATOM 744 O O . ASP A 1 89 ? 4.693 10.378 19.778 1.00 69.69 89 ASP A O 1
ATOM 748 N N . LYS A 1 90 ? 3.996 8.390 19.005 1.00 67.50 90 LYS A N 1
ATOM 749 C CA . LYS A 1 90 ? 5.261 7.689 19.275 1.00 67.50 90 LYS A CA 1
ATOM 750 C C . LYS A 1 90 ? 6.434 8.303 18.506 1.00 67.50 90 LYS A C 1
ATOM 752 O O . LYS A 1 90 ? 7.544 8.389 19.029 1.00 67.50 90 LYS A O 1
ATOM 757 N N . ILE A 1 91 ? 6.201 8.759 17.276 1.00 66.56 91 ILE A N 1
ATOM 758 C CA . ILE A 1 91 ? 7.209 9.469 16.477 1.00 66.56 91 ILE A CA 1
ATOM 759 C C . ILE A 1 91 ? 7.470 10.861 17.034 1.00 66.56 91 ILE A C 1
ATOM 761 O O . ILE A 1 91 ? 8.623 11.261 17.141 1.00 66.56 91 ILE A O 1
ATOM 765 N N . ASN A 1 92 ? 6.424 11.605 17.379 1.00 63.44 92 ASN A N 1
ATOM 766 C CA . ASN A 1 92 ? 6.557 12.949 17.923 1.00 63.44 92 ASN A CA 1
ATOM 767 C C . ASN A 1 92 ? 7.248 12.942 19.293 1.00 63.44 92 ASN A C 1
ATOM 769 O O . ASN A 1 92 ? 8.033 13.846 19.568 1.00 63.44 92 ASN A O 1
ATOM 773 N N . ALA A 1 93 ? 7.023 11.915 20.115 1.00 64.00 93 ALA A N 1
ATOM 774 C CA . ALA A 1 93 ? 7.768 11.682 21.348 1.00 64.00 93 ALA A CA 1
ATOM 775 C C . ALA A 1 93 ? 9.258 11.445 21.055 1.00 64.00 93 ALA A C 1
ATOM 777 O O . ALA A 1 93 ? 10.095 12.203 21.535 1.00 64.00 93 ALA A O 1
ATOM 778 N N . ARG A 1 94 ? 9.585 10.506 20.154 1.00 62.47 94 ARG A N 1
ATOM 779 C CA . ARG A 1 94 ? 10.976 10.254 19.723 1.00 62.47 94 ARG A CA 1
ATOM 780 C C . ARG A 1 94 ? 11.652 11.501 19.151 1.00 62.47 94 ARG A C 1
ATOM 782 O O . ARG A 1 94 ? 12.788 11.792 19.490 1.00 62.47 94 ARG A O 1
ATOM 789 N N . LYS A 1 95 ? 10.939 12.279 18.331 1.00 58.47 95 LYS A N 1
ATOM 790 C CA . LYS A 1 95 ? 11.403 13.569 17.791 1.00 58.47 95 LYS A CA 1
ATOM 791 C C . LYS A 1 95 ? 11.769 14.567 18.885 1.00 58.47 95 LYS A C 1
ATOM 793 O O . LYS A 1 95 ? 12.720 15.319 18.711 1.00 58.47 95 LYS A O 1
ATOM 798 N N . LYS A 1 96 ? 10.984 14.612 19.967 1.00 60.69 96 LYS A N 1
ATOM 799 C CA . LYS A 1 96 ? 11.219 15.494 21.118 1.00 60.69 96 LYS A CA 1
ATOM 800 C C . LYS A 1 96 ? 12.370 15.004 22.002 1.00 60.69 96 LYS A C 1
ATOM 802 O O . LYS A 1 96 ? 13.045 15.833 22.600 1.00 60.69 96 LYS A O 1
ATOM 807 N N . GLU A 1 97 ? 12.605 13.698 22.066 1.00 60.84 97 GLU A N 1
ATOM 808 C CA . GLU A 1 97 ? 13.728 13.103 22.802 1.00 60.84 97 GLU A CA 1
ATOM 809 C C . GLU A 1 97 ? 15.062 13.275 22.047 1.00 60.84 97 GLU A C 1
ATOM 811 O O . GLU A 1 97 ? 16.069 13.650 22.643 1.00 60.84 97 GLU A O 1
ATOM 816 N N . ASP A 1 98 ? 15.058 13.114 20.721 1.00 58.12 98 ASP A N 1
ATOM 817 C CA . ASP A 1 98 ? 16.250 13.158 19.858 1.00 58.12 98 ASP A CA 1
ATOM 818 C C . ASP A 1 98 ? 16.512 14.550 19.230 1.00 58.12 98 ASP A C 1
ATOM 820 O O . ASP A 1 98 ? 17.165 14.662 18.192 1.00 58.12 98 ASP A O 1
ATOM 824 N N . VAL A 1 99 ? 16.060 15.651 19.852 1.00 53.25 99 VAL A N 1
ATOM 825 C CA . VAL A 1 99 ? 16.238 17.044 19.352 1.00 53.25 99 VAL A CA 1
ATOM 826 C C . VAL A 1 99 ? 17.707 17.396 19.042 1.00 53.25 99 VAL A C 1
ATOM 828 O O . VAL A 1 99 ? 17.987 18.266 18.216 1.00 53.25 99 VAL A O 1
ATOM 831 N N . TRP A 1 100 ? 18.657 16.675 19.637 1.00 48.62 100 TRP A N 1
ATOM 832 C CA . TRP A 1 100 ? 20.097 16.838 19.427 1.00 48.62 100 TRP A CA 1
ATOM 833 C C . TRP A 1 100 ? 20.647 16.105 18.191 1.00 48.62 100 TRP A C 1
ATOM 835 O O . TRP A 1 100 ? 21.727 16.442 17.708 1.00 48.62 100 TRP A O 1
ATOM 845 N N . GLN A 1 101 ? 19.919 15.129 17.639 1.00 48.72 101 GLN A N 1
ATOM 846 C CA . GLN A 1 101 ? 20.314 14.376 16.450 1.00 48.72 101 GLN A CA 1
ATOM 847 C C . GLN A 1 101 ? 19.372 14.720 15.288 1.00 48.72 101 GLN A C 1
ATOM 849 O O . GLN A 1 101 ? 18.187 14.404 15.306 1.00 48.72 101 GLN A O 1
ATOM 854 N N . ARG A 1 102 ? 19.902 15.354 14.231 1.00 44.12 102 ARG A N 1
ATOM 855 C CA . ARG A 1 102 ? 19.185 15.664 12.974 1.00 44.12 102 ARG A CA 1
ATOM 856 C C . ARG A 1 102 ? 18.847 14.392 12.174 1.00 44.12 102 ARG A C 1
ATOM 858 O O . ARG A 1 102 ? 19.295 14.230 11.042 1.00 44.12 102 ARG A O 1
ATOM 865 N N . LYS A 1 103 ? 18.098 13.458 12.756 1.00 43.28 103 LYS A N 1
ATOM 866 C CA . LYS A 1 103 ? 17.613 12.252 12.079 1.00 43.28 103 LYS A CA 1
ATOM 867 C C . LYS A 1 103 ? 16.290 12.545 11.380 1.00 43.28 103 LYS A C 1
ATOM 869 O O . LYS A 1 103 ? 15.412 13.210 11.922 1.00 43.28 103 LYS A O 1
ATOM 874 N N . THR A 1 104 ? 16.144 12.059 10.152 1.00 42.84 104 THR A N 1
ATOM 875 C CA . THR A 1 104 ? 14.876 12.093 9.419 1.00 42.84 104 THR A CA 1
ATOM 876 C C . THR A 1 104 ? 13.982 10.995 9.987 1.00 42.84 104 THR A C 1
ATOM 878 O O . THR A 1 104 ? 14.274 9.810 9.842 1.00 42.84 104 THR A O 1
ATOM 881 N N . TYR A 1 105 ? 12.915 11.378 10.684 1.00 45.53 105 TYR A N 1
ATOM 882 C CA . TYR A 1 105 ? 11.969 10.429 11.269 1.00 45.53 105 TYR A CA 1
ATOM 883 C C . TYR A 1 105 ? 10.948 10.035 10.210 1.00 45.53 105 TYR A C 1
ATOM 885 O O . TYR A 1 105 ? 9.854 10.599 10.140 1.00 45.53 105 TYR A O 1
ATOM 893 N N . ASP A 1 106 ? 11.343 9.093 9.362 1.00 47.25 106 ASP A N 1
ATOM 894 C CA . ASP A 1 106 ? 10.378 8.304 8.612 1.00 47.25 106 ASP A CA 1
ATOM 895 C C . ASP A 1 106 ? 9.549 7.479 9.612 1.00 47.25 106 ASP A C 1
ATOM 897 O O . ASP A 1 106 ? 9.980 7.270 10.754 1.00 47.25 106 ASP A O 1
ATOM 901 N N . LEU A 1 107 ? 8.366 7.015 9.218 1.00 49.06 107 LEU A N 1
ATOM 902 C CA . LEU A 1 107 ? 7.518 6.130 10.025 1.00 49.06 107 LEU A CA 1
ATOM 903 C C . LEU A 1 107 ? 8.191 4.740 10.157 1.00 49.06 107 LEU A C 1
ATOM 905 O O . LEU A 1 107 ? 7.634 3.731 9.747 1.00 49.06 107 LEU A O 1
ATOM 909 N N . ASN A 1 108 ? 9.419 4.668 10.688 1.00 48.50 108 ASN A N 1
ATOM 910 C CA . ASN A 1 108 ? 10.232 3.462 10.877 1.00 48.50 108 ASN A CA 1
ATOM 911 C C . ASN A 1 108 ? 9.725 2.675 12.089 1.00 48.50 108 ASN A C 1
ATOM 913 O O . ASN A 1 108 ? 10.415 2.390 13.071 1.00 48.50 108 ASN A O 1
ATOM 917 N N . LEU A 1 109 ? 8.450 2.340 12.009 1.00 54.53 109 LEU A N 1
ATOM 918 C CA . LEU A 1 109 ? 7.851 1.227 12.691 1.00 54.53 109 LEU A CA 1
ATOM 919 C C . LEU A 1 109 ? 8.276 -0.015 11.900 1.00 54.53 109 LEU A C 1
ATOM 921 O O . LEU A 1 109 ? 7.592 -0.437 10.974 1.00 54.53 109 LEU A O 1
ATOM 925 N N . HIS A 1 110 ? 9.462 -0.546 12.210 1.00 62.19 110 HIS A N 1
ATOM 926 C CA . HIS A 1 110 ? 9.962 -1.796 11.633 1.00 62.19 110 HIS A CA 1
ATOM 927 C C . HIS A 1 110 ? 9.147 -2.975 12.171 1.00 62.19 110 HIS A C 1
ATOM 929 O O . HIS A 1 110 ? 9.625 -3.767 12.982 1.00 62.19 110 HIS A O 1
ATOM 935 N N . TYR A 1 111 ? 7.888 -3.069 11.755 1.00 72.88 111 TYR A N 1
ATOM 936 C CA . TYR A 1 111 ? 7.082 -4.240 12.016 1.00 72.88 111 TYR A CA 1
ATOM 937 C C . TYR A 1 111 ? 7.305 -5.264 10.919 1.00 72.88 111 TYR A C 1
ATOM 939 O O . TYR A 1 111 ? 7.180 -4.979 9.728 1.00 72.88 111 TYR A O 1
ATOM 947 N N . THR A 1 112 ? 7.655 -6.469 11.345 1.00 79.25 112 THR A N 1
ATOM 948 C CA . THR A 1 112 ? 7.832 -7.594 10.438 1.00 79.25 112 THR A CA 1
ATOM 949 C C . THR A 1 112 ? 6.474 -8.198 10.132 1.00 79.25 112 THR A C 1
ATOM 951 O O . THR A 1 112 ? 5.778 -8.642 11.044 1.00 79.25 112 THR A O 1
ATOM 954 N N . LEU A 1 113 ? 6.120 -8.240 8.850 1.00 83.44 113 LEU A N 1
ATOM 955 C CA . LEU A 1 113 ? 4.972 -9.000 8.375 1.00 83.44 113 LEU A CA 1
ATOM 956 C C . LEU A 1 113 ? 5.435 -10.383 7.899 1.00 83.44 113 LEU A C 1
ATOM 958 O O . LEU A 1 113 ? 6.396 -10.459 7.126 1.00 83.44 113 LEU A O 1
ATOM 962 N N . PRO A 1 114 ? 4.774 -11.470 8.331 1.00 84.75 114 PRO A N 1
ATOM 963 C CA . PRO A 1 114 ? 5.083 -12.803 7.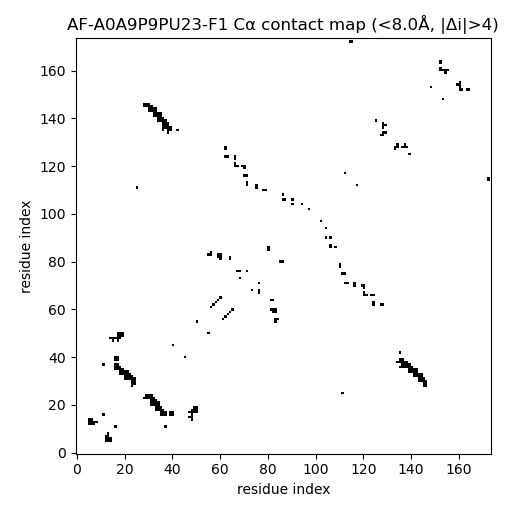839 1.00 84.75 114 PRO A CA 1
ATOM 964 C C . PRO A 1 114 ? 4.813 -12.909 6.327 1.00 84.75 114 PRO A C 1
ATOM 966 O O . PRO A 1 114 ? 3.739 -12.484 5.886 1.00 84.75 114 PRO A O 1
ATOM 969 N N . PRO A 1 115 ? 5.730 -13.492 5.528 1.00 83.62 115 PRO A N 1
ATOM 970 C CA . PRO A 1 115 ? 5.557 -13.646 4.082 1.00 83.62 115 PRO A CA 1
ATOM 971 C C . PRO A 1 115 ? 4.237 -14.314 3.687 1.00 83.62 115 PRO A C 1
ATOM 973 O O . PRO A 1 115 ? 3.592 -13.885 2.732 1.00 83.62 115 PRO A O 1
ATOM 976 N N . GLN A 1 116 ? 3.804 -15.311 4.464 1.00 86.50 116 GLN A N 1
ATOM 977 C CA . GLN A 1 116 ? 2.576 -16.067 4.226 1.00 86.50 116 GLN A CA 1
ATOM 978 C C . GLN A 1 116 ? 1.303 -15.215 4.305 1.00 86.50 116 GLN A C 1
ATOM 980 O O . GLN A 1 116 ? 0.329 -15.533 3.638 1.00 86.50 116 GLN A O 1
ATOM 985 N N . CYS A 1 117 ? 1.314 -14.115 5.065 1.00 88.44 117 CYS A N 1
ATOM 986 C CA . CYS A 1 117 ? 0.152 -13.236 5.211 1.00 88.44 117 CYS A CA 1
ATOM 987 C C . CYS A 1 117 ? 0.087 -12.162 4.113 1.00 88.44 117 CYS A C 1
ATOM 989 O O . CYS A 1 117 ? -0.952 -11.536 3.933 1.00 88.44 117 CYS A O 1
ATOM 991 N N . LEU A 1 118 ? 1.182 -11.899 3.384 1.00 88.81 118 LEU A N 1
ATOM 992 C CA . LEU A 1 118 ? 1.265 -10.755 2.462 1.00 88.81 118 LEU A CA 1
ATOM 993 C C . LEU A 1 118 ? 0.252 -10.835 1.315 1.00 88.81 118 LEU A C 1
ATOM 995 O O . LEU A 1 118 ? -0.283 -9.805 0.902 1.00 88.81 118 LEU A O 1
ATOM 999 N N . GLY A 1 119 ? -0.004 -12.044 0.807 1.00 90.69 119 GLY A N 1
ATOM 1000 C CA . GLY A 1 119 ? -0.993 -12.274 -0.246 1.00 90.69 119 GLY A CA 1
ATOM 1001 C C . GLY A 1 119 ? -2.400 -11.895 0.208 1.00 90.69 119 GLY A C 1
ATOM 1002 O O . GLY A 1 119 ? -3.070 -11.111 -0.464 1.00 90.69 119 GLY A O 1
ATOM 1003 N N . ASP A 1 120 ? -2.805 -12.383 1.378 1.00 93.19 120 ASP A N 1
ATOM 1004 C CA . ASP A 1 120 ? -4.141 -12.144 1.925 1.00 93.19 120 ASP A CA 1
ATOM 1005 C C . ASP A 1 120 ? -4.330 -10.687 2.366 1.00 93.19 120 ASP A C 1
ATOM 1007 O O . ASP A 1 120 ? -5.361 -10.076 2.083 1.00 93.19 120 ASP A O 1
ATOM 1011 N N . ILE A 1 121 ? -3.294 -10.076 2.955 1.00 93.62 121 ILE A N 1
ATOM 1012 C CA . ILE A 1 121 ? -3.281 -8.638 3.262 1.00 93.62 121 ILE A CA 1
ATOM 1013 C C . ILE A 1 121 ? -3.527 -7.831 1.988 1.00 93.62 121 ILE A C 1
ATOM 1015 O O . ILE A 1 121 ? -4.365 -6.930 1.984 1.00 93.62 121 ILE A O 1
ATOM 1019 N N . TRP A 1 122 ? -2.822 -8.140 0.894 1.00 95.12 122 TRP A N 1
ATOM 1020 C CA . TRP A 1 122 ? -3.000 -7.410 -0.359 1.00 95.12 122 TRP A CA 1
ATOM 1021 C C . TRP A 1 122 ? -4.411 -7.584 -0.932 1.00 95.12 122 TRP A C 1
ATOM 1023 O O . TRP A 1 122 ? -5.029 -6.595 -1.327 1.00 95.12 122 TRP A O 1
ATOM 1033 N N . GLN A 1 123 ? -4.962 -8.800 -0.910 1.00 96.19 123 GLN A N 1
ATOM 1034 C CA . GLN A 1 123 ? -6.344 -9.050 -1.338 1.00 96.19 123 GLN A CA 1
ATOM 1035 C C . GLN A 1 123 ? -7.360 -8.278 -0.484 1.00 96.19 123 GLN A C 1
ATOM 1037 O O . GLN A 1 123 ? -8.293 -7.679 -1.020 1.00 96.19 123 GLN A O 1
ATOM 1042 N N . SER A 1 124 ? -7.156 -8.221 0.833 1.00 96.69 124 SER A N 1
ATOM 1043 C CA . SER A 1 124 ? -7.978 -7.422 1.746 1.00 96.69 124 SER A CA 1
ATOM 1044 C C . SER A 1 124 ? -7.918 -5.932 1.431 1.00 96.69 124 SER A C 1
ATOM 1046 O O . SER A 1 124 ? -8.957 -5.275 1.367 1.00 96.69 124 SER A O 1
ATOM 1048 N N . ILE A 1 125 ? -6.723 -5.396 1.170 1.00 96.50 125 ILE A N 1
ATOM 1049 C CA . ILE A 1 125 ? -6.551 -4.002 0.753 1.00 96.50 125 ILE A CA 1
ATOM 1050 C C . ILE A 1 125 ? -7.325 -3.751 -0.552 1.00 96.50 125 ILE A C 1
ATOM 1052 O O . ILE A 1 125 ? -8.073 -2.777 -0.644 1.00 96.50 125 ILE A O 1
ATOM 1056 N N . GLN A 1 126 ? -7.207 -4.635 -1.549 1.00 96.31 126 GLN A N 1
ATOM 1057 C CA . GLN A 1 126 ? -7.946 -4.516 -2.813 1.00 96.31 126 GLN A CA 1
ATOM 1058 C C . GLN A 1 126 ? -9.468 -4.561 -2.602 1.00 96.31 126 GLN A C 1
ATOM 1060 O O . GLN A 1 126 ? -10.196 -3.742 -3.162 1.00 96.31 126 GLN A O 1
ATOM 1065 N N . ARG A 1 127 ? -9.959 -5.459 -1.742 1.00 96.62 127 ARG A N 1
ATOM 1066 C CA . ARG A 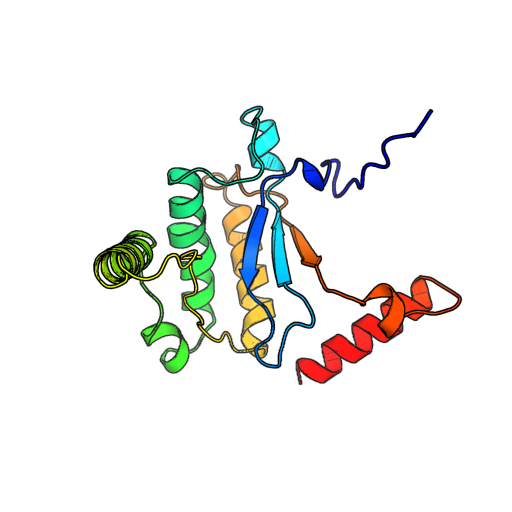1 127 ? -11.377 -5.533 -1.369 1.00 96.62 127 ARG A CA 1
ATOM 1067 C C . ARG A 1 127 ? -11.849 -4.246 -0.692 1.00 96.62 127 ARG A C 1
ATOM 1069 O O . ARG A 1 127 ? -12.871 -3.697 -1.089 1.00 96.62 127 ARG A O 1
ATOM 1076 N N . ARG A 1 128 ? -11.113 -3.730 0.292 1.00 96.50 128 ARG A N 1
ATOM 1077 C CA . ARG A 1 128 ? -11.467 -2.491 1.008 1.00 96.50 128 ARG A CA 1
ATOM 1078 C C . ARG A 1 128 ? -11.478 -1.296 0.064 1.00 96.50 128 ARG A C 1
ATOM 1080 O O . ARG A 1 128 ? -12.475 -0.601 -0.023 1.00 96.50 128 ARG A O 1
ATOM 1087 N N . THR A 1 129 ? -10.430 -1.120 -0.734 1.00 96.38 129 THR A N 1
ATOM 1088 C CA . THR A 1 129 ? -10.363 -0.041 -1.738 1.00 96.38 129 THR A CA 1
ATOM 1089 C C . THR A 1 129 ? -11.427 -0.126 -2.834 1.00 96.38 129 THR A C 1
ATOM 1091 O O . THR A 1 129 ? -11.678 0.868 -3.510 1.00 96.38 129 THR A O 1
ATOM 1094 N N . SER A 1 130 ? -12.083 -1.276 -3.017 1.00 95.19 130 SER A N 1
ATOM 1095 C CA . SER A 1 130 ? -13.228 -1.385 -3.927 1.00 95.19 130 SER A CA 1
ATOM 1096 C C . SER A 1 130 ? -14.511 -0.746 -3.377 1.00 95.19 130 SER A C 1
ATOM 1098 O O . SER A 1 130 ? -15.367 -0.355 -4.173 1.00 95.19 130 SER A O 1
ATOM 1100 N N . LEU A 1 131 ? -14.626 -0.569 -2.055 1.00 96.06 131 LEU A N 1
ATOM 1101 C CA . LEU A 1 131 ? -15.784 0.055 -1.407 1.00 96.06 131 LEU A CA 1
ATOM 1102 C C . LEU A 1 131 ? -15.943 1.521 -1.837 1.00 96.06 131 LEU A C 1
ATOM 1104 O O . LEU A 1 131 ? -14.963 2.216 -2.116 1.00 96.06 131 LEU A O 1
ATOM 1108 N N . ASP A 1 132 ? -17.188 1.999 -1.902 1.00 93.81 132 ASP A N 1
ATOM 1109 C CA . ASP A 1 132 ? -17.497 3.360 -2.367 1.00 93.81 132 ASP A CA 1
ATOM 1110 C C . ASP A 1 132 ? -16.928 4.451 -1.448 1.00 93.81 132 ASP A C 1
ATOM 1112 O O . ASP A 1 132 ? -16.466 5.486 -1.930 1.00 93.81 132 ASP A O 1
ATOM 1116 N N . GLU A 1 133 ? -16.882 4.199 -0.140 1.00 95.12 133 GLU A N 1
ATOM 1117 C CA . GLU A 1 133 ? -16.292 5.091 0.870 1.00 95.12 133 GLU A CA 1
ATOM 1118 C C . GLU A 1 133 ? -14.775 5.308 0.703 1.00 95.12 133 GLU A C 1
ATOM 1120 O O . GLU A 1 133 ? -14.229 6.298 1.192 1.00 95.12 133 GLU A O 1
ATOM 1125 N N . PHE A 1 134 ? -14.103 4.422 -0.040 1.00 95.50 134 PHE A N 1
ATOM 1126 C CA . PHE A 1 134 ? -12.669 4.484 -0.331 1.00 95.50 134 PHE A CA 1
ATOM 1127 C C . PHE A 1 134 ? -12.383 4.660 -1.825 1.00 95.50 134 PHE A C 1
ATOM 1129 O O . PHE A 1 134 ? -11.303 4.297 -2.303 1.00 95.50 134 PHE A O 1
ATOM 1136 N N . ARG A 1 135 ? -13.329 5.235 -2.582 1.00 93.94 135 ARG A N 1
ATOM 1137 C CA . ARG A 1 135 ? -13.208 5.445 -4.036 1.00 93.94 135 ARG A CA 1
ATOM 1138 C C . ARG A 1 135 ? -11.910 6.149 -4.455 1.00 93.94 135 ARG A C 1
ATOM 1140 O O . ARG A 1 135 ? -11.356 5.818 -5.505 1.00 93.94 135 ARG A O 1
ATOM 1147 N N . GLN A 1 136 ? -11.397 7.047 -3.615 1.00 92.88 136 GLN A N 1
ATOM 1148 C CA . GLN A 1 136 ? -10.156 7.798 -3.813 1.00 92.88 136 GLN A CA 1
ATOM 1149 C C . GLN A 1 136 ? -8.897 6.911 -3.794 1.00 92.88 136 GLN A C 1
ATOM 1151 O O . GLN A 1 136 ? -7.838 7.311 -4.274 1.00 92.88 136 GLN A O 1
ATOM 1156 N N . PHE A 1 137 ? -9.014 5.680 -3.286 1.00 95.31 137 PHE A N 1
ATOM 1157 C CA . PHE A 1 137 ? -7.959 4.667 -3.243 1.00 95.31 137 PHE A CA 1
ATOM 1158 C C . PHE A 1 137 ? -8.204 3.502 -4.217 1.00 95.31 137 PHE A C 1
ATOM 1160 O O . PHE A 1 137 ? -7.548 2.467 -4.120 1.00 95.31 137 PHE A O 1
ATOM 1167 N N . ARG A 1 138 ? -9.126 3.636 -5.178 1.00 94.19 138 ARG A N 1
ATOM 1168 C CA . ARG A 1 138 ? -9.319 2.620 -6.226 1.00 94.19 138 ARG A CA 1
ATOM 1169 C C . ARG A 1 138 ? -8.124 2.547 -7.174 1.00 94.19 138 ARG A C 1
ATOM 1171 O O . ARG A 1 138 ? -7.419 3.531 -7.392 1.00 94.19 138 ARG A O 1
ATOM 1178 N N . ASN A 1 139 ? -7.961 1.383 -7.805 1.00 93.19 139 ASN A N 1
ATOM 1179 C CA . ASN A 1 139 ? -6.924 1.109 -8.809 1.00 93.19 139 ASN A CA 1
ATOM 1180 C C . ASN A 1 139 ? -5.495 1.315 -8.288 1.00 93.19 139 ASN A C 1
ATOM 1182 O O . ASN A 1 139 ? -4.601 1.714 -9.030 1.00 93.19 139 ASN A O 1
ATOM 1186 N N . ILE A 1 140 ? -5.270 1.058 -7.001 1.00 95.06 140 ILE A N 1
ATOM 1187 C CA . ILE A 1 140 ? -3.917 1.057 -6.453 1.00 95.06 140 ILE A CA 1
ATOM 1188 C C . ILE A 1 140 ? -3.078 -0.062 -7.068 1.00 95.06 140 ILE A C 1
ATOM 1190 O O . ILE A 1 140 ? -3.575 -1.135 -7.422 1.00 95.06 140 ILE A O 1
ATOM 1194 N N . PHE A 1 141 ? -1.774 0.172 -7.147 1.00 94.44 141 PHE A N 1
ATOM 1195 C CA . PHE A 1 141 ? -0.817 -0.833 -7.591 1.00 94.44 141 PHE A CA 1
ATOM 1196 C C . PHE A 1 141 ? 0.488 -0.732 -6.809 1.00 94.44 141 PHE A C 1
ATOM 1198 O O . PHE A 1 141 ? 0.821 0.312 -6.241 1.00 94.44 141 PHE A O 1
ATOM 1205 N N . LEU A 1 142 ? 1.229 -1.839 -6.786 1.00 92.88 142 LEU A N 1
ATOM 1206 C CA . LEU A 1 142 ? 2.531 -1.914 -6.139 1.00 92.88 142 LEU A CA 1
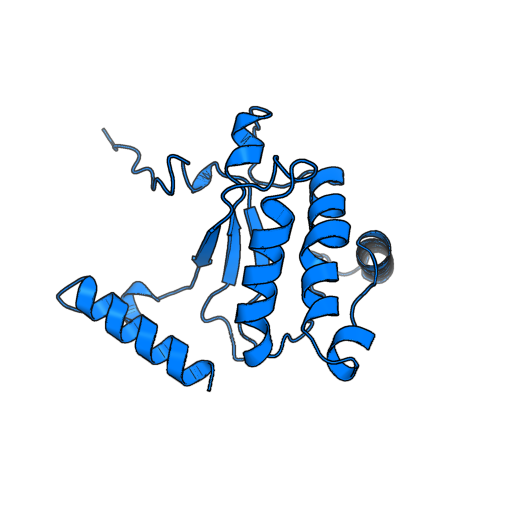ATOM 1207 C C . LEU A 1 142 ? 3.660 -1.669 -7.136 1.00 92.88 142 LEU A C 1
ATOM 1209 O O . LEU A 1 142 ? 3.616 -2.126 -8.278 1.00 92.88 142 LEU A O 1
ATOM 1213 N N . VAL A 1 143 ? 4.710 -1.005 -6.665 1.00 91.06 143 VAL A N 1
ATOM 1214 C CA . VAL A 1 143 ? 5.977 -0.853 -7.382 1.00 91.06 143 VAL A CA 1
ATOM 1215 C C . VAL A 1 143 ? 7.119 -1.265 -6.474 1.00 91.06 143 VAL A C 1
ATOM 1217 O O . VAL A 1 143 ? 7.207 -0.848 -5.319 1.00 91.06 143 VAL A O 1
ATOM 1220 N N . LEU A 1 144 ? 8.018 -2.073 -7.026 1.00 87.19 144 LEU A N 1
ATOM 1221 C CA . LEU A 1 144 ? 9.267 -2.452 -6.385 1.00 87.19 144 LEU A CA 1
ATOM 1222 C C . LEU A 1 144 ? 10.375 -1.550 -6.921 1.00 87.19 144 LEU A C 1
ATOM 1224 O O . LEU A 1 144 ? 10.647 -1.538 -8.121 1.00 87.19 144 LEU A O 1
ATOM 1228 N N . SER A 1 145 ? 11.008 -0.792 -6.032 1.00 85.94 145 SER A N 1
ATOM 1229 C CA . SER A 1 145 ? 12.135 0.077 -6.366 1.00 85.94 145 SER A CA 1
ATOM 1230 C C . SER A 1 145 ? 13.381 -0.425 -5.655 1.00 85.94 145 SER A C 1
ATOM 1232 O O . SER A 1 145 ? 13.469 -0.361 -4.430 1.00 85.94 145 SER A O 1
ATOM 1234 N N . GLY A 1 146 ? 14.329 -0.959 -6.415 1.00 82.81 146 GLY A N 1
ATOM 1235 C CA . GLY A 1 146 ? 15.578 -1.508 -5.896 1.00 82.81 146 GLY A CA 1
ATOM 1236 C C . GLY A 1 146 ? 16.782 -0.985 -6.656 1.00 82.81 146 GLY A C 1
ATOM 1237 O O . GLY A 1 146 ? 16.681 -0.606 -7.828 1.00 82.81 146 GLY A O 1
ATOM 1238 N N . LYS A 1 147 ? 17.931 -0.970 -5.982 1.00 77.31 147 LYS A N 1
ATOM 1239 C CA . LYS A 1 147 ? 19.214 -0.671 -6.620 1.00 77.31 147 LYS A CA 1
ATOM 1240 C C . LYS A 1 147 ? 19.717 -1.913 -7.347 1.00 77.31 147 LYS A C 1
ATOM 1242 O O . LYS A 1 147 ? 19.430 -3.036 -6.949 1.00 77.31 147 LYS A O 1
ATOM 1247 N N . ASP A 1 148 ? 20.405 -1.698 -8.463 1.00 75.81 148 ASP A N 1
ATOM 1248 C CA . ASP A 1 148 ? 21.096 -2.737 -9.236 1.00 75.81 148 ASP A CA 1
ATOM 1249 C C . ASP A 1 148 ? 20.239 -3.902 -9.756 1.00 75.81 148 ASP A C 1
ATOM 1251 O O . ASP A 1 148 ? 20.780 -4.836 -10.343 1.00 75.81 148 ASP A O 1
ATOM 1255 N N . LEU A 1 149 ? 18.903 -3.825 -9.675 1.00 75.75 149 LEU A N 1
ATOM 1256 C CA . LEU A 1 149 ? 17.997 -4.853 -10.208 1.00 75.75 149 LEU A CA 1
ATOM 1257 C C . LEU A 1 149 ? 18.273 -5.145 -11.691 1.00 75.75 149 LEU A C 1
ATOM 1259 O O . LEU A 1 149 ? 18.258 -6.294 -12.126 1.00 75.75 149 LEU A O 1
ATOM 1263 N N . LYS A 1 150 ? 18.585 -4.100 -12.470 1.00 73.62 150 LYS A N 1
ATOM 1264 C CA . LYS A 1 150 ? 18.937 -4.237 -13.890 1.00 73.62 150 LYS A CA 1
ATOM 1265 C C . LYS A 1 150 ? 20.231 -5.019 -14.110 1.00 73.62 150 LYS A C 1
ATOM 1267 O O . LYS A 1 150 ? 20.336 -5.688 -15.128 1.00 73.62 150 LYS A O 1
ATOM 1272 N N . LEU A 1 151 ? 21.205 -4.906 -13.205 1.00 78.12 151 LEU A N 1
ATOM 1273 C CA . LEU A 1 151 ? 22.469 -5.642 -13.277 1.00 78.12 151 LEU A CA 1
ATOM 1274 C C . LEU A 1 151 ? 22.282 -7.077 -12.782 1.00 78.12 151 LEU A C 1
ATOM 1276 O O . LEU A 1 151 ? 22.719 -8.011 -13.446 1.00 78.12 151 LEU A O 1
ATOM 1280 N N . GLN A 1 152 ? 21.578 -7.246 -11.662 1.00 75.88 152 GLN A N 1
ATOM 1281 C CA . GLN A 1 152 ? 21.348 -8.539 -11.015 1.00 75.88 152 GLN A CA 1
ATOM 1282 C C . GLN A 1 152 ? 20.513 -9.494 -11.871 1.00 75.88 152 GLN A C 1
ATOM 1284 O O . GLN A 1 152 ? 20.783 -10.691 -11.904 1.00 75.88 152 GLN A O 1
ATOM 1289 N N . PHE A 1 153 ? 19.510 -8.975 -12.580 1.00 79.50 153 PHE A N 1
ATOM 1290 C CA . PHE A 1 153 ? 18.577 -9.788 -13.363 1.00 79.50 153 PHE A CA 1
ATOM 1291 C C . PHE A 1 153 ? 18.729 -9.580 -14.871 1.00 79.50 153 PHE A C 1
ATOM 1293 O O . PHE A 1 153 ? 17.808 -9.881 -15.626 1.00 79.50 153 PHE A O 1
ATOM 1300 N N . LYS A 1 154 ? 19.881 -9.067 -15.326 1.00 81.31 154 LYS A N 1
ATOM 1301 C CA . LYS A 1 154 ? 20.141 -8.836 -16.749 1.00 81.31 154 LYS A CA 1
ATOM 1302 C C . LYS A 1 154 ? 20.055 -10.148 -17.527 1.00 81.31 154 LYS A C 1
ATOM 1304 O O . LYS A 1 154 ? 20.760 -11.108 -17.230 1.00 81.31 154 LYS A O 1
ATOM 1309 N N . SER A 1 155 ? 19.245 -10.160 -18.576 1.00 83.12 155 SER A N 1
ATOM 1310 C CA . SER A 1 155 ? 19.175 -11.255 -19.539 1.00 83.12 155 SER A CA 1
ATOM 1311 C C . SER A 1 155 ? 19.041 -10.695 -20.963 1.00 83.12 155 SER A C 1
ATOM 1313 O O . SER A 1 155 ? 18.591 -9.555 -21.111 1.00 83.12 155 SER A O 1
ATOM 1315 N N . PRO A 1 156 ? 19.408 -11.448 -22.020 1.00 83.94 156 PRO A N 1
ATOM 1316 C CA . PRO A 1 156 ? 19.282 -10.987 -23.407 1.00 83.94 156 PRO A CA 1
ATOM 1317 C C . PRO A 1 156 ? 17.848 -10.619 -23.814 1.00 83.94 156 PRO A C 1
ATOM 1319 O O . PRO A 1 156 ? 17.653 -9.813 -24.717 1.00 83.94 156 PRO A O 1
ATOM 1322 N N . ALA A 1 157 ? 16.848 -11.183 -23.129 1.00 86.31 157 ALA A N 1
ATOM 1323 C CA . ALA A 1 157 ? 15.438 -10.870 -23.317 1.00 86.31 157 ALA A CA 1
ATOM 1324 C C . ALA A 1 157 ? 14.800 -10.359 -22.013 1.00 86.31 157 ALA A C 1
ATOM 1326 O O . ALA A 1 157 ? 15.146 -10.787 -20.904 1.00 86.31 157 ALA A O 1
ATOM 1327 N N . LEU A 1 158 ? 13.818 -9.461 -22.144 1.00 81.56 158 LEU A N 1
ATOM 1328 C CA . LEU A 1 158 ? 13.076 -8.918 -21.001 1.00 81.56 158 LEU A CA 1
ATOM 1329 C C . LEU A 1 158 ? 12.284 -10.009 -20.263 1.00 81.56 158 LEU A C 1
ATOM 1331 O O . LEU A 1 158 ? 12.269 -10.032 -19.034 1.00 81.56 158 LEU A O 1
ATOM 1335 N N . SER A 1 159 ? 11.678 -10.941 -21.001 1.00 85.56 159 SER A N 1
ATOM 1336 C CA . SER A 1 159 ? 10.952 -12.090 -20.445 1.00 85.56 159 SER A CA 1
ATOM 1337 C C . SER A 1 159 ? 11.849 -12.956 -19.559 1.00 85.56 159 SER A C 1
ATOM 1339 O O . SER A 1 159 ? 11.466 -13.310 -18.445 1.00 85.56 159 SER A O 1
ATOM 1341 N N . SER A 1 160 ? 13.072 -13.233 -20.009 1.00 84.88 160 SER A N 1
ATOM 1342 C CA . SER A 1 160 ? 14.062 -14.000 -19.253 1.00 84.88 160 SER A CA 1
ATOM 1343 C C . SER A 1 160 ? 14.531 -13.252 -18.002 1.00 84.88 160 SER A C 1
ATOM 1345 O O . SER A 1 160 ? 14.609 -13.843 -16.925 1.00 84.88 160 SER A O 1
ATOM 1347 N N . SER A 1 161 ? 14.746 -11.935 -18.107 1.00 83.25 161 SER A N 1
ATOM 1348 C CA . SER A 1 161 ? 15.052 -11.073 -16.953 1.00 83.25 161 SER A CA 1
ATOM 1349 C C . SER A 1 161 ? 13.939 -11.139 -15.895 1.00 83.25 161 SER A C 1
ATOM 1351 O O . SER A 1 161 ? 14.201 -11.327 -14.706 1.00 83.25 161 SER A O 1
ATOM 1353 N N . TYR A 1 162 ? 12.676 -11.063 -16.330 1.00 81.81 162 TYR A N 1
ATOM 1354 C CA . TYR A 1 162 ? 11.510 -11.165 -15.450 1.00 81.81 162 TYR A CA 1
ATOM 1355 C C . TYR A 1 162 ? 11.364 -12.552 -14.811 1.00 81.81 162 TYR A C 1
ATOM 1357 O O . TYR A 1 162 ? 11.037 -12.653 -13.627 1.00 81.81 162 TYR A O 1
ATOM 1365 N N . GLN A 1 163 ? 11.628 -13.630 -15.553 1.00 85.06 163 GLN A N 1
ATOM 1366 C CA . GLN A 1 163 ? 11.604 -14.988 -15.007 1.00 85.06 163 GLN A CA 1
ATOM 1367 C C . GLN A 1 163 ? 12.684 -15.191 -13.941 1.00 85.06 163 GLN A C 1
ATOM 1369 O O . GLN A 1 163 ? 12.395 -15.765 -12.891 1.00 85.06 163 GLN A O 1
ATOM 1374 N N . HIS A 1 164 ? 13.905 -14.701 -14.179 1.00 81.38 164 HIS A N 1
ATOM 1375 C CA . HIS A 1 164 ? 14.998 -14.758 -13.204 1.00 81.38 164 HIS A CA 1
ATOM 1376 C C . HIS A 1 164 ? 14.635 -14.004 -11.924 1.00 81.38 164 HIS A C 1
ATOM 1378 O O . HIS A 1 164 ? 14.740 -14.560 -10.829 1.00 81.38 164 HIS A O 1
ATOM 1384 N N . PHE A 1 165 ? 14.128 -12.778 -12.070 1.00 81.12 165 PHE A N 1
ATOM 1385 C CA . PHE A 1 165 ? 13.617 -11.987 -10.956 1.00 81.12 165 PHE A CA 1
ATOM 1386 C C . PHE A 1 165 ? 12.516 -12.732 -10.190 1.00 81.12 165 PHE A C 1
ATOM 1388 O O . PHE A 1 165 ? 12.626 -12.939 -8.986 1.00 81.12 165 PHE A O 1
ATOM 1395 N N . SER A 1 166 ? 11.489 -13.220 -10.888 1.00 80.44 166 SER A N 1
ATOM 1396 C CA . SER A 1 166 ? 10.339 -13.898 -10.278 1.00 80.44 166 SER A CA 1
ATOM 1397 C C . SER A 1 166 ? 10.736 -15.163 -9.517 1.00 80.44 166 SER A C 1
ATOM 1399 O O . SER A 1 166 ? 10.221 -15.413 -8.429 1.00 80.44 166 SER A O 1
ATOM 1401 N N . ARG A 1 167 ? 11.670 -15.957 -10.056 1.00 81.94 167 ARG A N 1
ATOM 1402 C CA . ARG A 1 167 ? 12.206 -17.144 -9.372 1.00 81.94 167 ARG A CA 1
ATOM 1403 C C . ARG A 1 167 ? 12.973 -16.762 -8.108 1.00 81.94 167 ARG A C 1
ATOM 1405 O O . ARG A 1 167 ? 12.715 -17.347 -7.062 1.00 81.94 167 ARG A O 1
ATOM 1412 N N . SER A 1 168 ? 13.848 -15.758 -8.192 1.00 77.31 168 SER A N 1
ATOM 1413 C CA . SER A 1 168 ? 14.618 -15.263 -7.042 1.00 77.31 168 SER A CA 1
ATOM 1414 C C . SER A 1 168 ? 13.724 -14.681 -5.943 1.00 77.31 168 SER A C 1
ATOM 1416 O O . SER A 1 168 ? 13.998 -14.850 -4.759 1.00 77.31 168 SER A O 1
ATOM 1418 N N . MET A 1 169 ? 12.630 -14.022 -6.322 1.00 74.12 169 MET A N 1
ATOM 1419 C CA . MET A 1 169 ? 11.652 -13.498 -5.370 1.00 74.12 169 MET A CA 1
ATOM 1420 C C . MET A 1 169 ? 10.879 -14.626 -4.684 1.00 74.12 169 MET A C 1
ATOM 1422 O O . MET A 1 169 ? 10.742 -14.613 -3.467 1.00 74.12 169 MET A O 1
ATOM 1426 N N . ARG A 1 170 ? 10.432 -15.638 -5.438 1.00 72.56 170 ARG A N 1
ATOM 1427 C CA . ARG A 1 170 ? 9.734 -16.807 -4.875 1.00 72.56 170 ARG A CA 1
ATOM 1428 C C . ARG A 1 170 ? 10.616 -17.608 -3.921 1.00 72.56 170 ARG A C 1
ATOM 1430 O O . ARG A 1 170 ? 10.138 -18.011 -2.872 1.00 72.56 170 ARG A O 1
ATOM 1437 N N . SER A 1 171 ? 11.899 -17.792 -4.239 1.00 68.31 171 SER A N 1
ATOM 1438 C CA . SER A 1 171 ? 12.822 -18.523 -3.360 1.00 68.31 171 SER A CA 1
ATOM 1439 C C . SER A 1 171 ? 13.123 -17.805 -2.043 1.00 68.31 171 SER A C 1
ATOM 1441 O O . SER A 1 171 ? 13.679 -18.422 -1.150 1.00 68.31 171 SER A O 1
ATOM 1443 N N . LYS A 1 172 ? 12.826 -16.502 -1.935 1.00 64.12 172 LYS A N 1
ATOM 1444 C CA . LYS A 1 172 ? 12.991 -15.712 -0.703 1.00 64.12 172 LYS A CA 1
ATOM 1445 C C . LYS A 1 172 ? 11.716 -15.640 0.146 1.00 64.12 172 LYS A C 1
AT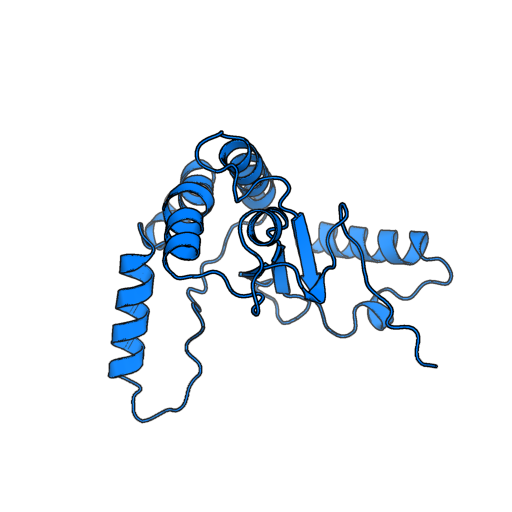OM 1447 O O . LYS A 1 172 ? 11.764 -15.084 1.238 1.00 64.12 172 LYS A O 1
ATOM 1452 N N . LEU A 1 173 ? 10.586 -16.113 -0.384 1.00 57.38 173 LEU A N 1
ATOM 1453 C CA . LEU A 1 173 ? 9.281 -16.112 0.287 1.00 57.38 173 LEU A CA 1
ATOM 1454 C C . LEU A 1 173 ? 8.907 -17.489 0.865 1.00 57.38 173 LEU A C 1
ATOM 1456 O O . LEU A 1 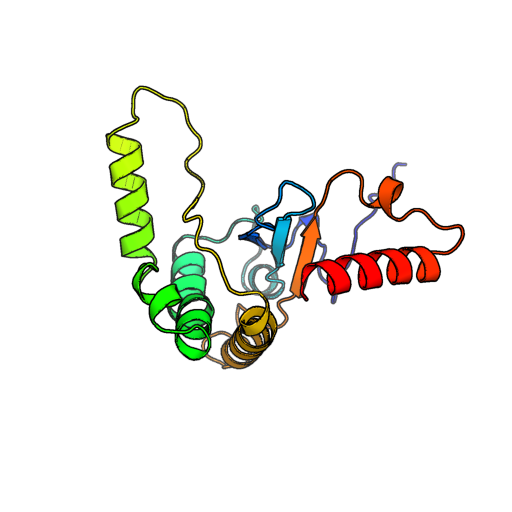173 ? 7.952 -17.557 1.635 1.00 57.38 173 LEU A O 1
ATOM 1460 N N . ASN A 1 174 ? 9.654 -18.537 0.501 1.00 44.00 174 ASN A N 1
ATOM 1461 C CA . ASN A 1 174 ? 9.599 -19.887 1.072 1.00 44.00 174 ASN A CA 1
ATOM 1462 C C . ASN A 1 174 ? 10.747 -20.084 2.064 1.00 44.00 174 ASN A C 1
ATOM 1464 O O . ASN A 1 174 ? 10.573 -20.906 2.986 1.00 44.00 174 ASN A O 1
#

Secondary structure (DSSP, 8-state):
-----PPEETTEEGGGS-EEEEE--TTSSS-EEEEE-THHHHHS--S-SSPPHHHHHHIIIIIIHHHHHHHS-HHHHTTS-SSHHHHHHHHHHHHHH-TTS---------PPPPHHHHHHHHHHHHHHHHSGGGGGGTT-EEEEE-SSHHHHT--SSHHHHHHHHHHHHHTTT-

Mean predicted aligned error: 9.01 Å

Sequence (174 aa):
MKSDLYVLIQGSVLHKTPHLRLGSPLNGDAYSVFVFFPRLNEECPRRTTYLCTEEHKIWIDEIFFPSIYEYCPLNVTQHFPRRWQEAADKINARKKEDVWQRKTYDLNLHYTLPPQCLGDIWQSIQRRTSLDEFRQFRNIFLVLSGKDLKLQFKSPALSSSYQHFSRSMRSKLN

Foldseek 3Di:
DPDPDFDDDPNDGVVQFAKDFPADDPPDFFWTKMKTFRLLCVVDPDPDSYDDPVRVQCCVQVAQLVLCVVQPDPVQNVLDDNGPVVLVVVLVVVCVVVVVDPDDDDSPPVRDDQLVSPVSSVVRNQVSCVDPVNVSRHPMDMDIGGPCLCVVQPDPDPVSSVVSVVVVVVVVND

pLDDT: mean 79.93, std 14.28, range [39.12, 96.69]